Protein AF-A0A527ZDJ5-F1 (afdb_monomer)

Nearest PDB structures (foldseek):
  6p20-assembly1_D  TM=5.123E-01  e=1.038E+00  Phikzvirus phiKZ
  4jiv-assembly1_D  TM=5.300E-01  e=1.244E+00  Vibrio cholerae O1 biovar El Tor str. N16961
  4ku0-assembly1_D  TM=6.221E-01  e=2.568E+00  Tequatrovirus T4
  4jiw-assembly3_L  TM=6.647E-01  e=3.078E+00  Escherichia coli CFT073

Radius of gyration: 17.39 Å; Cα contacts (8 Å, |Δi|>4): 256; chains: 1; bounding box: 41×34×49 Å

Sequence (135 aa):
IPIPYPDTSFSNNLKSASSTVKIGGKGAALAQKSYYKESVLGDEAATRTFGANVVTHQITGKTY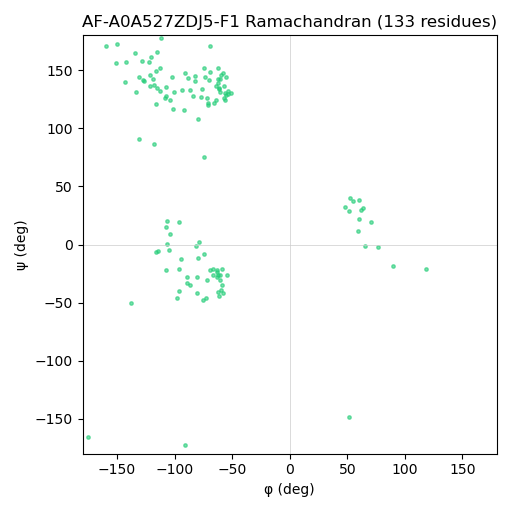FQAWCMDVMFESKNVCRHFDITTSNHASDATTTAPLATIETMSPADQDALLDKGICPCCKGPVHNPEQKKG

Mean predicted aligned error: 8.28 Å

Secondary structure (DSSP, 8-state):
---PPPPB--GGGEES--SS-EETTEEPPBTTT-EE-SPPBS-TT--GGGTSSTTT--SS-EEEES---SS-EETTEEBP-TT-EEEEEESSS---SPPEE--TT--HHHHHHHHHTTB-TTTSSB-SSGGGG--

pLDDT: mean 82.88, std 10.68, range [47.94, 96.88]

Structure (mmCIF, N/CA/C/O backbone):
data_AF-A0A527ZDJ5-F1
#
_entry.id   AF-A0A527ZDJ5-F1
#
loop_
_atom_site.group_PDB
_atom_site.id
_atom_site.type_symbol
_atom_site.label_atom_id
_atom_site.label_alt_id
_atom_site.label_comp_id
_atom_site.label_asym_id
_atom_site.label_entity_id
_atom_site.label_seq_id
_atom_site.pdbx_PDB_ins_code
_atom_site.Cartn_x
_atom_site.Cartn_y
_atom_site.Cartn_z
_atom_site.occupancy
_atom_site.B_iso_or_equiv
_atom_site.auth_seq_id
_atom_site.auth_comp_id
_atom_site.auth_asym_id
_atom_site.auth_atom_id
_atom_site.pdbx_PDB_model_num
ATOM 1 N N . ILE A 1 1 ? 8.417 -5.737 -27.849 1.00 57.69 1 ILE A N 1
ATOM 2 C CA . ILE A 1 1 ? 7.118 -5.679 -27.137 1.00 57.69 1 ILE A CA 1
ATOM 3 C C . ILE A 1 1 ? 7.456 -5.628 -25.654 1.00 57.69 1 ILE A C 1
ATOM 5 O O . ILE A 1 1 ? 8.172 -6.531 -25.231 1.00 57.69 1 ILE A O 1
ATOM 9 N N . PRO A 1 2 ? 7.079 -4.577 -24.906 1.00 61.94 2 PRO A N 1
ATOM 10 C CA . PRO A 1 2 ? 7.277 -4.547 -23.457 1.00 61.94 2 PRO A CA 1
ATOM 11 C C . PRO A 1 2 ? 6.581 -5.755 -22.824 1.00 61.94 2 PRO A C 1
ATOM 13 O O . PRO A 1 2 ? 5.405 -5.987 -23.098 1.00 61.94 2 PRO A O 1
ATOM 16 N N . ILE A 1 3 ? 7.311 -6.544 -22.039 1.00 65.69 3 ILE A N 1
ATOM 17 C CA . ILE A 1 3 ? 6.732 -7.639 -21.257 1.00 65.69 3 ILE A CA 1
ATOM 18 C C . ILE A 1 3 ? 6.389 -7.049 -19.889 1.00 65.69 3 ILE A C 1
ATOM 20 O O . ILE A 1 3 ? 7.309 -6.604 -19.204 1.00 65.69 3 ILE A O 1
ATOM 24 N N . PRO A 1 4 ? 5.104 -6.986 -19.503 1.00 67.12 4 PRO A N 1
ATOM 25 C CA . PRO A 1 4 ? 4.737 -6.521 -18.177 1.00 67.12 4 PRO A CA 1
ATOM 26 C C . PRO A 1 4 ? 5.145 -7.582 -17.153 1.00 67.12 4 PRO A C 1
ATOM 28 O O . PRO A 1 4 ? 4.677 -8.721 -17.222 1.00 67.12 4 PRO A O 1
ATOM 31 N N . TYR A 1 5 ? 6.017 -7.213 -16.219 1.00 72.94 5 TYR A N 1
ATOM 32 C CA . TYR A 1 5 ? 6.320 -8.045 -15.063 1.00 72.94 5 TYR A CA 1
ATOM 33 C C . TYR A 1 5 ? 5.334 -7.735 -13.933 1.00 72.94 5 TYR A C 1
ATOM 35 O O . TYR A 1 5 ? 4.894 -6.590 -13.793 1.00 72.94 5 TYR A O 1
ATOM 43 N N . PRO A 1 6 ? 4.917 -8.751 -13.162 1.00 78.81 6 PRO A N 1
ATOM 44 C CA . PRO A 1 6 ? 4.128 -8.514 -11.973 1.00 78.81 6 PRO A CA 1
ATOM 45 C C . PRO A 1 6 ? 5.008 -7.873 -10.901 1.00 78.81 6 PRO A C 1
ATOM 47 O O . PRO A 1 6 ? 5.992 -8.456 -10.451 1.00 78.81 6 PRO A O 1
ATOM 50 N N . ASP A 1 7 ? 4.583 -6.700 -10.467 1.00 84.62 7 ASP A N 1
ATOM 51 C CA . ASP A 1 7 ? 5.173 -5.970 -9.361 1.00 84.62 7 ASP A CA 1
ATOM 52 C C . ASP A 1 7 ? 4.562 -6.424 -8.033 1.00 84.62 7 ASP A C 1
ATOM 54 O O . ASP A 1 7 ? 3.340 -6.501 -7.887 1.00 84.62 7 ASP A O 1
ATOM 58 N N . THR A 1 8 ? 5.405 -6.695 -7.038 1.00 86.56 8 THR A N 1
ATOM 59 C CA . THR A 1 8 ? 4.971 -7.105 -5.695 1.00 86.56 8 THR A CA 1
ATOM 60 C C . THR A 1 8 ? 5.407 -6.085 -4.649 1.00 86.56 8 THR A C 1
ATOM 62 O O . THR A 1 8 ? 6.527 -5.576 -4.672 1.00 86.56 8 THR A O 1
ATOM 65 N N . SER A 1 9 ? 4.516 -5.757 -3.712 1.00 88.44 9 SER A N 1
ATOM 66 C CA . SER A 1 9 ? 4.762 -4.804 -2.625 1.00 88.44 9 SER A CA 1
ATOM 67 C C . SER A 1 9 ? 4.083 -5.254 -1.346 1.00 88.44 9 SER A C 1
ATOM 69 O O . SER A 1 9 ? 2.920 -5.638 -1.398 1.00 88.44 9 SER A O 1
ATOM 71 N N . PHE A 1 10 ? 4.771 -5.090 -0.213 1.00 89.31 10 PHE A N 1
ATOM 72 C CA . PHE A 1 10 ? 4.316 -5.628 1.066 1.00 89.31 10 PHE A CA 1
ATOM 73 C C . PHE A 1 10 ? 3.639 -4.612 1.993 1.00 89.31 10 PHE A C 1
ATOM 75 O O . PHE A 1 10 ? 4.163 -3.539 2.314 1.00 89.31 10 PHE A O 1
ATOM 82 N N . SER A 1 11 ? 2.479 -5.006 2.513 1.00 88.56 11 SER A N 1
ATOM 83 C CA . SER A 1 11 ? 1.635 -4.242 3.435 1.00 88.56 11 SER A CA 1
ATOM 84 C C . SER A 1 11 ? 2.224 -4.072 4.833 1.00 88.56 11 SER A C 1
ATOM 86 O O . SER A 1 11 ? 1.905 -3.100 5.526 1.00 88.56 11 SER A O 1
ATOM 88 N N . ASN A 1 12 ? 3.156 -4.940 5.238 1.00 88.06 12 ASN A N 1
ATOM 89 C CA . ASN A 1 12 ? 3.948 -4.770 6.461 1.00 88.06 12 ASN A CA 1
ATOM 90 C C . ASN A 1 12 ? 4.764 -3.457 6.466 1.00 88.06 12 ASN A C 1
ATOM 92 O O . ASN A 1 12 ? 5.094 -2.951 7.541 1.00 88.06 12 ASN A O 1
ATOM 96 N N . ASN A 1 13 ? 5.012 -2.875 5.289 1.00 88.06 13 ASN A N 1
ATOM 97 C CA . ASN A 1 13 ? 5.783 -1.656 5.078 1.00 88.06 13 ASN A CA 1
ATOM 98 C C . ASN A 1 13 ? 4.944 -0.428 4.714 1.00 88.06 13 ASN A C 1
ATOM 100 O O . ASN A 1 13 ? 5.483 0.566 4.211 1.00 88.06 13 ASN A O 1
ATOM 104 N N . LEU A 1 14 ? 3.644 -0.456 5.021 1.00 93.12 14 LEU A N 1
ATOM 105 C CA . LEU A 1 14 ? 2.761 0.699 4.890 1.00 93.12 14 LEU A CA 1
ATOM 106 C C . LEU A 1 14 ? 3.291 1.903 5.692 1.00 93.12 14 LEU A C 1
ATOM 108 O O . LEU A 1 14 ? 3.623 1.802 6.878 1.00 93.12 14 LEU A O 1
ATOM 112 N N . LYS A 1 15 ? 3.354 3.067 5.044 1.00 95.06 15 LYS A N 1
ATOM 113 C CA . LYS A 1 15 ? 3.700 4.365 5.639 1.00 95.06 15 LYS A CA 1
ATOM 114 C C . LYS A 1 15 ? 2.561 5.356 5.468 1.00 95.06 15 LYS A C 1
ATOM 116 O O . LYS A 1 15 ? 1.681 5.169 4.633 1.00 95.06 15 LYS A O 1
ATOM 121 N N . SER A 1 16 ? 2.591 6.412 6.281 1.00 95.25 16 SER A N 1
ATOM 122 C CA . SER A 1 16 ? 1.580 7.478 6.280 1.00 95.25 16 SER A CA 1
ATOM 123 C C . SER A 1 16 ? 0.147 6.959 6.458 1.00 95.25 16 SER A C 1
ATOM 125 O O . SER A 1 16 ? -0.790 7.462 5.838 1.00 95.25 16 SER A O 1
ATOM 127 N N . ALA A 1 17 ? -0.014 5.930 7.291 1.00 95.44 17 ALA A N 1
ATOM 128 C CA . ALA A 1 17 ? -1.311 5.419 7.719 1.00 95.44 17 ALA A CA 1
ATOM 129 C C . ALA A 1 17 ? -2.034 6.417 8.647 1.00 95.44 17 ALA A C 1
ATOM 131 O O . ALA A 1 17 ? -1.445 7.408 9.091 1.00 95.44 17 ALA A O 1
ATOM 132 N N . SER A 1 18 ? -3.304 6.149 8.948 1.00 96.44 18 SER A N 1
ATOM 133 C CA . SER A 1 18 ? -4.068 6.874 9.968 1.00 96.44 18 SER A CA 1
ATOM 134 C C . SER A 1 18 ? -3.368 6.804 11.329 1.00 96.44 18 SER A C 1
ATOM 136 O O . SER A 1 18 ? -2.865 5.753 11.736 1.00 96.44 18 SER A O 1
ATOM 138 N N . SER A 1 19 ? -3.321 7.933 12.033 1.00 95.62 19 SER A N 1
ATOM 139 C CA . SER A 1 19 ? -2.784 8.023 13.394 1.00 95.62 19 SER A CA 1
ATOM 140 C C . SER A 1 19 ? -3.857 7.764 14.451 1.00 95.62 19 SER A C 1
ATOM 142 O O . SER A 1 19 ? -3.541 7.286 15.543 1.00 95.62 19 SER A O 1
ATOM 144 N N . THR A 1 20 ? -5.115 8.057 14.120 1.00 96.00 20 THR A N 1
ATOM 145 C CA . THR A 1 20 ? -6.259 7.989 15.039 1.00 96.00 20 THR A CA 1
ATOM 146 C C . THR A 1 20 ? -7.029 6.674 14.946 1.00 96.00 20 THR A C 1
ATOM 148 O O . THR A 1 20 ? -7.396 6.110 15.975 1.00 96.00 20 THR A O 1
ATOM 151 N N . VAL A 1 21 ? -7.228 6.139 13.739 1.00 94.94 21 VAL A N 1
ATOM 152 C CA . VAL A 1 21 ? -7.996 4.913 13.504 1.00 94.94 21 VAL A CA 1
ATOM 153 C C . VAL A 1 21 ? -7.048 3.742 13.284 1.00 94.94 21 VAL A C 1
ATOM 155 O O . VAL A 1 21 ? -6.286 3.694 12.314 1.00 94.94 21 VAL A O 1
ATOM 158 N N . LYS A 1 22 ? -7.110 2.772 14.201 1.00 92.38 22 LYS A N 1
ATOM 159 C CA . LYS A 1 22 ? -6.279 1.568 14.172 1.00 92.38 22 LYS A CA 1
ATOM 160 C C . LYS A 1 22 ? -7.113 0.322 13.903 1.00 92.38 22 LYS A C 1
ATOM 162 O O . LYS A 1 22 ? -8.106 0.077 14.580 1.00 92.38 22 LYS A O 1
ATOM 167 N N . ILE A 1 23 ? -6.647 -0.501 12.972 1.00 88.25 23 ILE A N 1
ATOM 168 C CA . ILE A 1 23 ? -7.168 -1.828 12.655 1.00 88.25 23 ILE A CA 1
ATOM 169 C C . ILE A 1 23 ? -6.051 -2.823 12.981 1.00 88.25 23 ILE A C 1
ATOM 171 O O . ILE A 1 23 ? -4.928 -2.700 12.496 1.00 88.25 23 ILE A O 1
ATOM 175 N N . GLY A 1 24 ? -6.315 -3.764 13.886 1.00 84.25 24 GLY A N 1
ATOM 176 C CA . GLY A 1 24 ? -5.318 -4.754 14.317 1.00 84.25 24 GLY A CA 1
ATOM 177 C C . GLY A 1 24 ? -4.116 -4.131 15.027 1.00 84.25 24 GLY A C 1
ATOM 178 O O . GLY A 1 24 ? -2.987 -4.591 14.886 1.00 84.25 24 GLY A O 1
ATOM 179 N N . GLY A 1 25 ? -4.342 -3.017 15.730 1.00 87.88 25 GLY A N 1
ATOM 180 C CA . GLY A 1 25 ? -3.293 -2.248 16.406 1.00 87.88 25 GLY A CA 1
ATOM 181 C C . GLY A 1 25 ? -2.427 -1.382 15.481 1.00 87.88 25 GLY A C 1
ATOM 182 O O . GLY A 1 25 ? -1.589 -0.631 15.980 1.00 87.88 25 GLY A O 1
ATOM 183 N N . LYS A 1 26 ? -2.643 -1.423 14.160 1.00 90.62 26 LYS A N 1
ATOM 184 C CA . LYS A 1 26 ? -1.908 -0.638 13.155 1.00 90.62 26 LYS A CA 1
ATOM 185 C C . LYS A 1 26 ? -2.822 0.395 12.498 1.00 90.62 26 LYS A C 1
ATOM 187 O O . LYS A 1 26 ? -4.028 0.197 12.438 1.00 90.62 26 LYS A O 1
ATOM 192 N N . GLY A 1 27 ? -2.269 1.511 12.032 1.00 94.31 27 GLY A N 1
ATOM 193 C CA . GLY A 1 27 ? -3.056 2.555 11.367 1.00 94.31 27 GLY A CA 1
ATOM 194 C C . GLY A 1 27 ? -3.712 2.058 10.076 1.00 94.31 27 GLY A C 1
ATOM 195 O O . GLY A 1 27 ? -3.096 1.298 9.328 1.00 94.31 27 GLY A O 1
ATOM 196 N N . ALA A 1 28 ? -4.938 2.503 9.802 1.0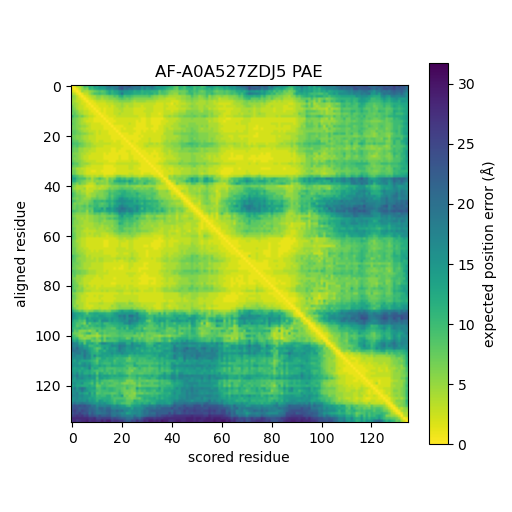0 95.19 28 ALA A N 1
ATOM 197 C CA . ALA A 1 28 ? -5.631 2.205 8.547 1.00 95.19 28 ALA A CA 1
ATOM 198 C C . ALA A 1 28 ? -4.984 2.921 7.341 1.00 95.19 28 ALA A C 1
ATOM 200 O O . ALA A 1 28 ? -4.458 4.029 7.479 1.00 95.19 28 ALA A O 1
ATOM 201 N N . ALA A 1 29 ? -5.037 2.309 6.155 1.00 95.88 29 ALA A N 1
ATOM 202 C CA . ALA A 1 29 ? -4.550 2.916 4.916 1.00 95.88 29 ALA A CA 1
ATOM 203 C C . ALA A 1 29 ? -5.535 3.976 4.391 1.00 95.88 29 ALA A C 1
ATOM 205 O O . ALA A 1 29 ? -6.742 3.745 4.334 1.00 95.88 29 ALA A O 1
ATOM 206 N N . LEU A 1 30 ? -5.001 5.137 4.011 1.00 96.88 30 LEU A N 1
ATOM 207 C CA . LEU A 1 30 ? -5.752 6.315 3.584 1.00 96.88 30 LEU A CA 1
ATOM 208 C C . LEU A 1 30 ? -5.466 6.645 2.117 1.00 96.88 30 LEU A C 1
ATOM 210 O O . LEU A 1 30 ? -4.301 6.722 1.704 1.00 96.88 30 LEU A O 1
ATOM 214 N N . ALA A 1 31 ? 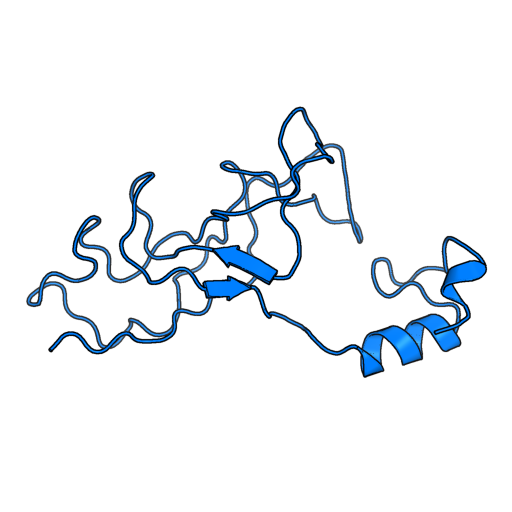-6.530 6.928 1.368 1.00 94.44 31 ALA A N 1
ATOM 215 C CA . ALA A 1 31 ? -6.491 7.261 -0.050 1.00 94.44 31 ALA A CA 1
ATOM 216 C C . ALA A 1 31 ? -5.531 8.422 -0.347 1.00 94.44 31 ALA A C 1
ATOM 218 O O . ALA A 1 31 ? -5.541 9.466 0.329 1.00 94.44 31 ALA A O 1
ATOM 219 N N . GLN A 1 32 ? -4.687 8.236 -1.368 1.00 89.56 32 GLN A N 1
ATOM 220 C CA . GLN A 1 32 ? -3.700 9.222 -1.826 1.00 89.56 32 GLN A CA 1
ATOM 221 C C . GLN A 1 32 ? -2.804 9.774 -0.697 1.00 89.56 32 GLN A C 1
ATOM 223 O O . GLN A 1 32 ? -2.409 10.939 -0.703 1.00 89.56 32 GLN A O 1
ATOM 228 N N . LYS A 1 33 ? -2.556 8.994 0.361 1.00 93.06 33 LYS A N 1
ATOM 229 C CA . LYS A 1 33 ? -1.680 9.386 1.480 1.00 93.06 33 LYS A CA 1
ATOM 230 C C . LYS A 1 33 ? -0.796 8.230 1.898 1.00 93.06 33 LYS A C 1
ATOM 232 O O . LYS A 1 33 ? 0.412 8.415 2.039 1.00 93.06 33 LYS A O 1
ATOM 237 N N . SER A 1 34 ? -1.393 7.064 2.116 1.00 95.06 34 SER A N 1
ATOM 238 C CA . SER A 1 34 ? -0.650 5.880 2.522 1.00 95.06 34 SER A CA 1
ATOM 239 C C . SER A 1 34 ? -0.017 5.182 1.322 1.00 95.06 34 SER A C 1
ATOM 241 O O . SER A 1 34 ? -0.586 5.171 0.233 1.00 95.06 34 SER A O 1
ATOM 243 N N . TYR A 1 35 ? 1.165 4.610 1.533 1.00 93.56 35 TYR A N 1
ATOM 244 C CA . TYR A 1 35 ? 1.937 3.932 0.490 1.00 93.56 35 TYR A CA 1
ATOM 245 C C . TYR A 1 35 ? 2.798 2.815 1.073 1.00 93.56 35 TYR A C 1
ATOM 247 O O . TYR A 1 35 ? 3.186 2.874 2.244 1.00 93.56 35 TYR A O 1
ATOM 255 N N . TYR A 1 36 ? 3.151 1.829 0.252 1.00 92.75 36 TYR A N 1
ATOM 256 C CA . TYR A 1 36 ? 4.177 0.843 0.595 1.00 92.75 36 TYR A CA 1
ATOM 257 C C . TYR A 1 36 ? 5.559 1.413 0.262 1.00 92.75 36 TYR A C 1
ATOM 259 O O . TYR A 1 36 ? 5.762 1.968 -0.819 1.00 92.75 36 TYR A O 1
ATOM 267 N N . LYS A 1 37 ? 6.482 1.384 1.238 1.00 84.69 37 LYS A N 1
ATOM 268 C CA . LYS A 1 37 ? 7.793 2.055 1.127 1.00 84.69 37 LYS A CA 1
ATOM 269 C C . LYS A 1 37 ? 8.868 1.208 0.453 1.00 84.69 37 LYS A C 1
ATOM 271 O O . LYS A 1 37 ? 9.767 1.791 -0.146 1.00 84.69 37 LYS A O 1
ATOM 276 N N . GLU A 1 38 ? 8.852 -0.102 0.669 1.00 79.12 38 GLU A N 1
ATOM 277 C CA . GLU A 1 38 ? 9.896 -0.967 0.124 1.00 79.12 38 GLU A CA 1
ATOM 278 C C . GLU A 1 38 ? 9.900 -0.943 -1.395 1.00 79.12 38 GLU A C 1
ATOM 280 O O . GLU A 1 38 ? 8.873 -0.704 -2.029 1.00 79.12 38 GLU A O 1
ATOM 285 N N . SER A 1 39 ? 11.090 -1.179 -1.939 1.00 72.69 39 SER A N 1
ATOM 286 C CA . SER A 1 39 ? 11.270 -1.374 -3.362 1.00 72.69 39 SER A CA 1
ATOM 287 C C . SER A 1 39 ? 10.387 -2.515 -3.837 1.00 72.69 39 SER A C 1
ATOM 289 O O . SER A 1 39 ? 10.444 -3.624 -3.312 1.00 72.69 39 SER A O 1
ATOM 291 N N . VAL A 1 40 ? 9.569 -2.193 -4.828 1.00 79.06 40 VAL A N 1
ATOM 292 C CA . VAL A 1 40 ? 8.743 -3.131 -5.572 1.00 79.06 40 VAL A CA 1
ATOM 293 C C . VAL A 1 40 ? 9.642 -4.219 -6.151 1.00 79.06 40 VAL A C 1
ATOM 295 O O . VAL A 1 40 ? 10.665 -3.894 -6.760 1.00 79.06 40 VAL A O 1
ATOM 298 N N . LEU A 1 41 ? 9.274 -5.477 -5.910 1.00 85.12 41 LEU A N 1
ATOM 299 C CA . LEU A 1 41 ? 9.954 -6.651 -6.458 1.00 85.12 41 LEU A CA 1
ATOM 300 C C . LEU A 1 41 ? 9.310 -7.057 -7.782 1.00 85.12 41 LEU A C 1
ATOM 302 O O . LEU A 1 41 ? 8.091 -6.953 -7.907 1.00 85.12 41 LEU A O 1
ATOM 306 N N . GLY A 1 42 ? 10.096 -7.592 -8.713 1.00 81.62 42 GLY A N 1
ATOM 307 C CA . GLY A 1 42 ? 9.636 -8.030 -10.036 1.00 81.62 42 GLY A CA 1
ATOM 308 C C . GLY A 1 42 ? 10.294 -7.273 -11.190 1.00 81.62 42 GLY A C 1
ATOM 309 O O . GLY A 1 42 ? 10.388 -7.804 -12.296 1.00 81.62 42 GLY A O 1
ATOM 310 N N . ASP A 1 43 ? 10.826 -6.083 -10.909 1.00 78.56 43 ASP A N 1
ATOM 311 C CA . ASP A 1 43 ? 11.442 -5.188 -11.890 1.00 78.56 43 ASP A CA 1
ATOM 312 C C . ASP A 1 43 ? 12.983 -5.172 -11.837 1.00 78.56 43 ASP A C 1
ATOM 314 O O . ASP A 1 43 ? 13.635 -4.387 -12.526 1.00 78.56 43 ASP A O 1
ATOM 318 N N . GLU A 1 44 ? 13.621 -6.071 -11.080 1.00 77.56 44 GLU A N 1
ATOM 319 C CA . GLU A 1 44 ? 15.085 -6.116 -10.930 1.00 77.56 44 GLU A CA 1
ATOM 320 C C . GLU A 1 44 ? 15.828 -6.405 -12.245 1.00 77.56 44 GLU A C 1
ATOM 322 O O . GLU A 1 44 ? 16.996 -6.045 -12.394 1.00 77.56 44 GLU A O 1
ATOM 327 N N . ALA A 1 45 ? 15.160 -7.042 -13.210 1.00 75.06 45 ALA A N 1
ATOM 328 C CA . ALA A 1 45 ? 15.708 -7.307 -14.540 1.00 75.06 45 ALA A CA 1
ATOM 329 C C . ALA A 1 45 ? 15.638 -6.089 -15.483 1.00 75.06 45 ALA A C 1
ATOM 331 O O . ALA A 1 45 ? 16.241 -6.107 -16.561 1.00 75.06 45 ALA A O 1
ATOM 332 N N . ALA A 1 46 ? 14.904 -5.033 -15.114 1.00 75.88 46 ALA A N 1
ATOM 333 C CA . ALA A 1 46 ? 14.805 -3.825 -15.917 1.00 75.88 46 ALA A CA 1
ATOM 334 C C . ALA A 1 46 ? 16.100 -3.004 -15.836 1.00 75.88 46 ALA A C 1
ATOM 336 O O . ALA A 1 46 ? 16.745 -2.890 -14.794 1.00 75.88 46 ALA A O 1
ATOM 337 N N . THR A 1 47 ? 16.478 -2.367 -16.945 1.00 74.25 47 THR A N 1
ATOM 338 C CA . THR A 1 47 ? 17.616 -1.441 -16.973 1.00 74.25 47 THR A CA 1
ATOM 339 C C . THR A 1 47 ? 17.169 -0.064 -17.435 1.00 74.25 47 THR A C 1
ATOM 341 O O . THR A 1 47 ? 16.294 0.083 -18.292 1.00 74.25 47 THR A O 1
ATOM 344 N N . ARG A 1 48 ? 17.804 0.979 -16.885 1.00 74.12 48 ARG A N 1
ATOM 345 C CA . ARG A 1 48 ? 17.497 2.378 -17.235 1.00 74.12 48 ARG A CA 1
ATOM 346 C C . ARG A 1 48 ? 17.736 2.668 -18.720 1.00 74.12 48 ARG A C 1
ATOM 348 O O . ARG A 1 48 ? 17.086 3.543 -19.280 1.00 74.12 48 ARG A O 1
ATOM 355 N N . THR A 1 49 ? 18.626 1.910 -19.360 1.00 76.50 49 THR A N 1
ATOM 356 C CA . THR A 1 49 ? 18.946 2.008 -20.790 1.00 76.50 49 THR A CA 1
ATOM 357 C C . THR A 1 49 ? 17.749 1.687 -21.689 1.00 76.50 49 THR A C 1
ATOM 359 O O . THR A 1 49 ? 17.652 2.242 -22.778 1.00 76.50 49 THR A O 1
ATOM 362 N N . PHE A 1 50 ? 16.805 0.858 -21.228 1.00 71.56 50 PHE A N 1
ATOM 363 C CA . PHE A 1 50 ? 15.554 0.566 -21.942 1.00 71.56 50 PHE A CA 1
ATOM 364 C C . PHE A 1 50 ? 14.372 1.432 -21.470 1.00 71.56 50 PHE A C 1
ATOM 366 O O . PHE A 1 50 ? 13.219 1.081 -21.695 1.00 71.56 50 PHE A O 1
ATOM 373 N N . GLY A 1 51 ? 14.644 2.566 -20.814 1.00 69.44 51 GLY A N 1
ATOM 374 C CA . GLY A 1 51 ? 13.641 3.566 -20.435 1.00 69.44 51 GLY A CA 1
ATOM 375 C C . GLY A 1 51 ? 12.983 3.358 -19.067 1.00 69.44 51 GLY A C 1
ATOM 376 O O . GLY A 1 51 ? 12.495 4.338 -18.506 1.00 69.44 51 GLY A O 1
ATOM 377 N N . ALA A 1 52 ? 13.049 2.148 -18.492 1.00 79.00 52 ALA A N 1
ATOM 378 C CA . ALA A 1 52 ? 12.340 1.767 -17.259 1.00 79.00 52 ALA A CA 1
ATOM 379 C C . ALA A 1 52 ? 10.828 2.100 -17.342 1.00 79.00 52 ALA A C 1
ATOM 381 O O . ALA A 1 52 ? 10.256 2.048 -18.432 1.00 79.00 52 ALA A O 1
ATOM 382 N N . ASN A 1 53 ? 10.162 2.432 -16.227 1.00 75.31 53 ASN A N 1
ATOM 383 C CA . ASN A 1 53 ? 8.796 2.966 -16.266 1.00 75.31 53 ASN A CA 1
ATOM 384 C C . ASN A 1 53 ? 8.721 4.180 -17.210 1.00 75.31 53 ASN A C 1
ATOM 386 O O . ASN A 1 53 ? 9.507 5.118 -17.081 1.00 75.31 53 ASN A O 1
ATOM 390 N N . VAL A 1 54 ? 7.759 4.181 -18.133 1.00 77.19 54 VAL A N 1
ATOM 391 C CA . VAL A 1 54 ? 7.708 5.153 -19.241 1.00 77.19 54 VAL A CA 1
ATOM 392 C C . VAL A 1 54 ? 7.448 6.587 -18.762 1.00 77.19 54 VAL A C 1
ATOM 394 O O . VAL A 1 54 ? 7.854 7.532 -19.429 1.00 77.19 54 VAL A O 1
ATOM 397 N N . VAL A 1 55 ? 6.797 6.764 -17.609 1.00 78.94 55 VAL A N 1
ATOM 398 C CA . VAL A 1 55 ? 6.483 8.093 -17.055 1.00 78.94 55 VAL A CA 1
ATOM 399 C C . VAL A 1 55 ? 7.493 8.510 -15.996 1.00 78.94 55 VAL A C 1
ATOM 401 O O . VAL A 1 55 ? 7.963 9.645 -16.004 1.00 78.94 55 VAL A O 1
ATOM 404 N N . THR A 1 56 ? 7.833 7.618 -15.067 1.00 80.12 56 THR A N 1
ATOM 405 C CA . THR A 1 56 ? 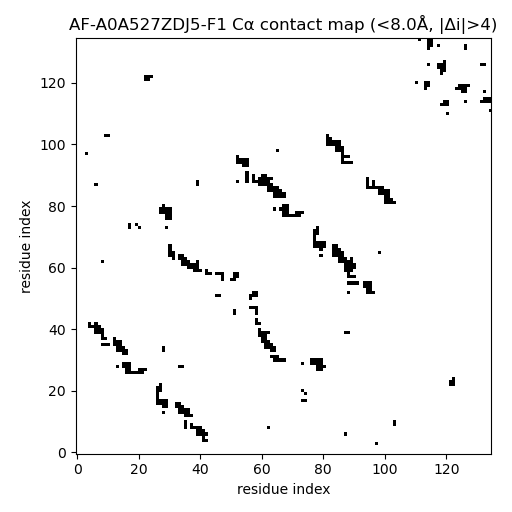8.656 7.986 -13.906 1.00 80.12 56 THR A CA 1
ATOM 406 C C . THR A 1 56 ? 10.148 7.724 -14.118 1.00 80.12 56 THR A C 1
ATOM 408 O O . THR A 1 56 ? 10.971 8.180 -13.317 1.00 80.12 56 THR A O 1
ATOM 411 N N . HIS A 1 57 ? 10.516 6.979 -15.168 1.00 80.81 57 HIS A N 1
ATOM 412 C CA . HIS A 1 57 ? 11.867 6.459 -15.405 1.00 80.81 57 HIS A CA 1
ATOM 413 C C . HIS A 1 57 ? 12.469 5.781 -14.165 1.00 80.81 57 HIS A C 1
ATOM 415 O O . HIS A 1 57 ? 13.683 5.828 -13.920 1.00 80.81 57 HIS A O 1
ATOM 421 N N . GLN A 1 58 ? 11.600 5.173 -13.357 1.00 82.00 58 GLN A N 1
ATOM 422 C CA . GLN A 1 58 ? 11.968 4.373 -12.204 1.00 82.00 58 GLN A CA 1
ATOM 423 C C . GLN A 1 58 ? 11.857 2.893 -12.531 1.00 82.00 58 GLN A C 1
ATOM 425 O O . GLN A 1 58 ? 10.977 2.472 -13.275 1.00 82.00 58 GLN A O 1
ATOM 430 N N . ILE A 1 59 ? 12.783 2.131 -11.961 1.00 81.94 59 ILE A N 1
ATOM 431 C CA . ILE A 1 59 ? 12.745 0.666 -11.942 1.00 81.94 59 ILE A CA 1
ATOM 432 C C . ILE A 1 59 ? 11.985 0.188 -10.702 1.00 81.94 59 ILE A C 1
ATOM 434 O O . ILE A 1 59 ? 11.318 -0.824 -10.724 1.00 81.94 59 ILE A O 1
ATOM 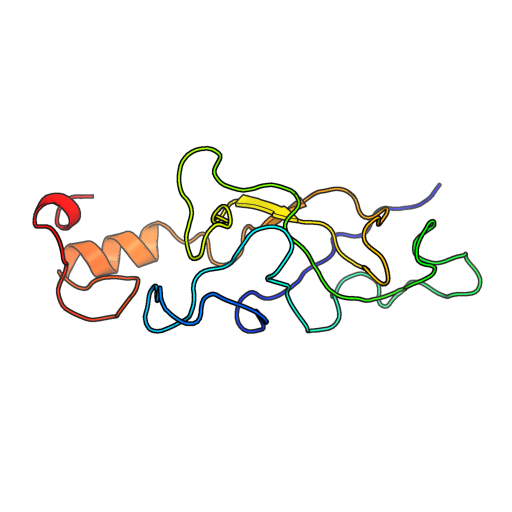438 N N . THR A 1 60 ? 12.086 0.937 -9.607 1.00 85.56 60 THR A N 1
ATOM 439 C CA . THR A 1 60 ? 11.417 0.634 -8.347 1.00 85.56 60 THR A CA 1
ATOM 440 C C . THR A 1 60 ? 10.942 1.937 -7.720 1.00 85.56 60 THR A C 1
ATOM 442 O O . THR A 1 60 ? 11.483 3.007 -8.008 1.00 85.56 60 THR A O 1
ATOM 445 N N . GLY A 1 61 ? 9.942 1.890 -6.853 1.00 85.06 61 GLY A N 1
ATOM 446 C CA . GLY A 1 61 ? 9.426 3.088 -6.208 1.00 85.06 61 GLY A CA 1
ATOM 447 C C . GLY A 1 61 ? 8.369 2.769 -5.172 1.00 85.06 61 GLY A C 1
ATOM 448 O O . GLY A 1 61 ? 8.213 1.629 -4.759 1.00 85.06 61 GLY A O 1
ATOM 449 N N . LYS A 1 62 ? 7.638 3.795 -4.743 1.00 89.94 62 LYS A N 1
ATOM 450 C CA . LYS A 1 62 ? 6.515 3.594 -3.826 1.00 89.94 62 LYS A CA 1
ATOM 451 C C . LYS A 1 62 ? 5.333 2.983 -4.573 1.00 89.94 62 LYS A C 1
ATOM 453 O O . LYS A 1 62 ? 5.124 3.284 -5.750 1.00 89.94 62 LYS A O 1
ATOM 458 N N . THR A 1 63 ? 4.518 2.238 -3.838 1.00 90.94 63 THR A N 1
ATOM 459 C CA . THR A 1 63 ? 3.232 1.724 -4.319 1.00 90.94 63 THR A CA 1
ATOM 460 C C . THR A 1 63 ? 2.093 2.458 -3.632 1.00 90.94 63 THR A C 1
ATOM 462 O O . THR A 1 63 ? 2.056 2.533 -2.400 1.00 90.94 63 THR A O 1
ATOM 465 N N . TYR A 1 64 ? 1.181 3.011 -4.429 1.00 91.62 64 TYR A N 1
ATOM 466 C CA . TYR A 1 64 ? 0.026 3.781 -3.973 1.00 91.62 64 TYR A CA 1
ATOM 467 C C . TYR A 1 64 ? -1.276 3.088 -4.358 1.00 91.62 64 TYR A C 1
ATOM 469 O O . TYR A 1 64 ? -1.359 2.425 -5.389 1.00 91.62 64 TYR A O 1
ATOM 477 N N . PHE A 1 65 ? -2.304 3.280 -3.536 1.00 93.00 65 PHE A N 1
ATOM 478 C CA . PHE A 1 65 ? -3.668 2.869 -3.851 1.00 93.00 65 PHE A CA 1
ATOM 479 C C . PHE A 1 65 ? -4.302 3.853 -4.829 1.00 93.00 65 PHE A C 1
ATOM 481 O O . PHE A 1 65 ? -4.343 5.046 -4.545 1.00 93.00 65 PHE A O 1
ATOM 488 N N . GLN A 1 66 ? -4.828 3.338 -5.937 1.00 92.12 66 GLN A N 1
ATOM 489 C CA . GLN A 1 66 ? -5.577 4.089 -6.950 1.00 92.12 66 GLN A CA 1
ATOM 490 C C . GLN A 1 66 ? -7.087 3.830 -6.879 1.00 92.12 66 GLN A C 1
ATOM 492 O O . GLN A 1 66 ? -7.862 4.460 -7.593 1.00 92.12 66 GLN A O 1
ATOM 497 N N . ALA A 1 67 ? -7.509 2.910 -6.013 1.00 93.25 67 ALA A N 1
ATOM 498 C CA . ALA A 1 67 ? -8.900 2.721 -5.636 1.00 93.25 67 ALA A CA 1
ATOM 499 C C . ALA A 1 67 ? -9.039 2.720 -4.111 1.00 93.25 67 ALA A C 1
ATOM 501 O O . ALA A 1 67 ? -8.078 2.491 -3.373 1.00 93.25 67 ALA A O 1
ATOM 502 N N . TRP A 1 68 ? -10.246 3.014 -3.647 1.00 95.56 68 TRP A N 1
ATOM 503 C CA . TRP A 1 68 ? -10.598 3.103 -2.235 1.00 95.56 68 TRP A CA 1
ATOM 504 C C . TRP A 1 68 ? -12.113 2.964 -2.068 1.00 95.56 68 TRP A C 1
ATOM 506 O O . TRP A 1 68 ? -12.875 2.975 -3.037 1.00 95.56 68 TRP A O 1
ATOM 516 N N . CYS A 1 69 ? -12.570 2.844 -0.825 1.00 94.00 69 CYS A N 1
ATOM 517 C CA . CYS A 1 69 ? -13.992 2.863 -0.497 1.00 94.00 69 CYS A CA 1
ATOM 518 C C . CYS A 1 69 ? -14.625 4.223 -0.832 1.00 94.00 69 CYS A C 1
ATOM 520 O O . CYS A 1 69 ? -14.054 5.254 -0.491 1.00 94.00 69 CYS A O 1
ATOM 522 N N . MET A 1 70 ? -15.818 4.243 -1.431 1.00 94.00 70 MET A N 1
ATOM 523 C CA . MET A 1 70 ? -16.516 5.493 -1.777 1.00 94.00 70 MET A CA 1
ATOM 524 C C . MET A 1 70 ? -17.247 6.129 -0.587 1.00 94.00 70 MET A C 1
ATOM 526 O O . MET A 1 70 ? -17.347 7.351 -0.527 1.00 94.00 70 MET A O 1
ATOM 530 N N . ASP A 1 71 ? -17.679 5.317 0.383 1.00 95.88 71 ASP A N 1
ATOM 531 C CA . ASP A 1 71 ? -18.604 5.754 1.438 1.00 95.88 71 ASP A CA 1
ATOM 532 C C . ASP A 1 71 ? -17.950 5.906 2.819 1.00 95.88 71 ASP A C 1
ATOM 534 O O . ASP A 1 71 ? -18.459 6.623 3.679 1.00 95.88 71 ASP A O 1
ATOM 538 N N . VAL A 1 72 ? -16.818 5.235 3.061 1.00 95.25 72 VAL A N 1
ATOM 539 C CA . VAL A 1 72 ? -16.151 5.219 4.371 1.00 95.25 72 VAL A CA 1
ATOM 540 C C . VAL A 1 72 ? -14.878 6.053 4.333 1.00 95.25 72 VAL A C 1
ATOM 542 O O . VAL A 1 72 ? -13.990 5.830 3.505 1.00 95.25 72 VAL A O 1
ATOM 545 N N . MET A 1 73 ? -14.770 6.981 5.286 1.00 95.94 73 MET A N 1
ATOM 546 C CA . MET A 1 73 ? -13.616 7.861 5.448 1.00 95.94 73 MET A CA 1
ATOM 547 C C . MET A 1 73 ? -13.072 7.820 6.875 1.00 95.94 73 MET A C 1
ATOM 549 O O . MET A 1 73 ? -13.835 7.842 7.839 1.00 95.94 73 MET A O 1
ATOM 553 N N . PHE A 1 74 ? -11.747 7.854 7.003 1.00 96.62 74 PHE A N 1
ATOM 554 C CA . PHE A 1 74 ? -11.027 8.104 8.251 1.00 96.62 74 PHE A CA 1
ATOM 555 C C . PHE A 1 74 ? -10.145 9.339 8.064 1.00 96.62 74 PHE A C 1
ATOM 557 O O . PHE A 1 74 ? -9.499 9.487 7.031 1.00 96.62 74 PHE A O 1
ATOM 564 N N . GLU A 1 75 ? -10.108 10.241 9.049 1.00 95.25 75 GLU A N 1
ATOM 565 C CA . GLU A 1 75 ? -9.315 11.485 8.962 1.00 95.25 75 GLU A CA 1
ATOM 566 C C . GLU A 1 75 ? -9.600 12.294 7.679 1.00 95.25 75 GLU A C 1
ATOM 568 O O . GLU A 1 75 ? -8.685 12.811 7.036 1.00 95.25 75 GLU A O 1
ATOM 573 N N . SER A 1 76 ? -10.876 12.360 7.281 1.00 95.00 76 SER A N 1
ATOM 574 C CA . SER A 1 76 ? -11.340 13.041 6.060 1.00 95.00 76 SER A CA 1
ATOM 575 C C . SER A 1 76 ? -10.745 12.494 4.754 1.00 95.00 76 SER A C 1
ATOM 577 O O . SER A 1 76 ? -10.719 13.191 3.741 1.00 95.00 76 SER A O 1
ATOM 579 N N . LYS A 1 77 ? -10.257 11.249 4.763 1.00 95.69 77 LYS A N 1
ATOM 580 C CA . LYS A 1 77 ? -9.785 10.529 3.579 1.00 95.69 77 LYS A CA 1
ATOM 581 C C . LYS A 1 77 ? -10.484 9.187 3.460 1.00 95.69 77 LYS A C 1
ATOM 583 O O . LYS A 1 77 ? -10.677 8.489 4.452 1.00 95.69 77 LYS A O 1
ATOM 588 N N . ASN A 1 78 ? -10.816 8.809 2.235 1.00 96.62 78 ASN A N 1
ATOM 589 C CA . ASN A 1 78 ? -11.354 7.492 1.930 1.00 96.62 78 ASN A CA 1
ATOM 590 C C . ASN A 1 78 ? -10.390 6.384 2.372 1.00 96.62 78 ASN A C 1
ATOM 592 O O . ASN A 1 78 ? -9.167 6.556 2.370 1.00 96.62 78 ASN A O 1
ATOM 596 N N . VAL A 1 79 ? -10.958 5.249 2.768 1.00 96.19 79 VAL A N 1
ATOM 597 C CA . VAL A 1 79 ? -10.202 4.117 3.312 1.00 96.19 79 VAL A CA 1
ATOM 598 C C . VAL A 1 79 ? -9.860 3.130 2.203 1.00 96.19 79 VAL A C 1
ATOM 600 O O . VAL A 1 79 ? -10.736 2.746 1.426 1.00 96.19 79 VAL A O 1
ATOM 603 N N . CYS A 1 80 ? -8.601 2.694 2.151 1.00 95.25 80 CYS A N 1
ATOM 604 C CA . CYS A 1 80 ? -8.174 1.640 1.234 1.00 95.25 80 CYS A CA 1
ATOM 605 C C . CYS A 1 80 ? -8.485 0.257 1.819 1.00 95.25 80 CYS A C 1
ATOM 607 O O . CYS 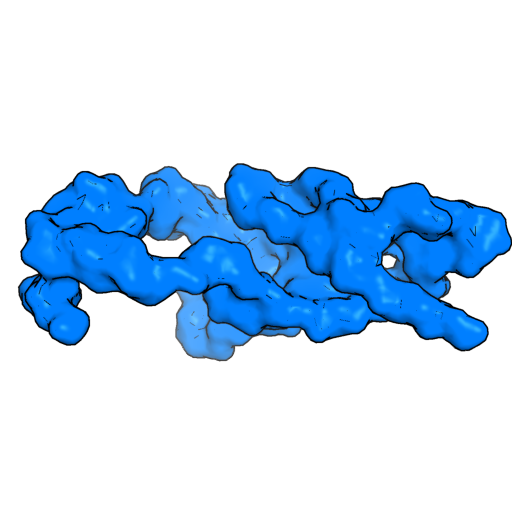A 1 80 ? -8.304 0.014 3.015 1.00 95.25 80 CYS A O 1
ATOM 609 N N . ARG A 1 81 ? -8.927 -0.661 0.967 1.00 92.19 81 ARG A N 1
ATOM 610 C CA . ARG A 1 81 ? -9.358 -2.019 1.300 1.00 92.19 81 ARG A CA 1
ATOM 611 C C . ARG A 1 81 ? -8.429 -3.048 0.670 1.00 92.19 81 ARG A C 1
ATOM 613 O O . ARG A 1 81 ? -7.648 -2.763 -0.236 1.00 92.19 81 ARG A O 1
ATOM 620 N N . HIS A 1 82 ? -8.557 -4.279 1.144 1.00 88.31 82 HIS A N 1
ATOM 621 C CA . HIS A 1 82 ? -8.006 -5.427 0.438 1.00 88.31 82 HIS A CA 1
ATOM 622 C C . HIS A 1 82 ? -8.641 -5.532 -0.962 1.00 88.31 82 HIS A C 1
ATOM 624 O O . HIS A 1 82 ? -9.825 -5.229 -1.110 1.00 88.31 82 HIS A O 1
ATOM 630 N N . PHE A 1 83 ? -7.852 -5.915 -1.969 1.00 87.06 83 PHE A N 1
ATOM 631 C CA . PHE A 1 83 ? -8.178 -5.861 -3.405 1.00 87.06 83 PHE A CA 1
ATOM 632 C C . PHE A 1 83 ? -8.379 -4.487 -4.039 1.00 87.06 83 PHE A C 1
ATOM 634 O O . PHE A 1 83 ? -8.584 -4.430 -5.253 1.00 87.06 83 PHE A O 1
ATOM 641 N N . ASP A 1 84 ? -8.277 -3.384 -3.294 1.00 92.19 84 ASP A N 1
ATOM 642 C CA . ASP A 1 84 ? -8.227 -2.092 -3.966 1.00 92.19 84 ASP A CA 1
ATOM 643 C C . ASP A 1 84 ? -6.970 -2.032 -4.847 1.00 92.19 84 ASP A C 1
ATOM 645 O O . ASP A 1 84 ? -5.887 -2.528 -4.503 1.00 92.19 84 ASP A O 1
ATOM 649 N N . ILE A 1 85 ? -7.171 -1.462 -6.029 1.00 91.31 85 ILE A N 1
ATOM 650 C CA . ILE A 1 85 ? -6.163 -1.341 -7.069 1.00 91.31 85 ILE A CA 1
ATOM 651 C C . ILE A 1 85 ? -4.999 -0.502 -6.551 1.00 91.31 85 ILE A C 1
ATOM 653 O O . ILE A 1 85 ? -5.199 0.575 -5.982 1.00 91.31 85 ILE A O 1
ATOM 657 N N . THR A 1 86 ? -3.784 -0.970 -6.803 1.00 89.81 86 THR A N 1
ATOM 658 C CA . THR A 1 86 ? -2.548 -0.237 -6.570 1.00 89.81 86 THR A CA 1
ATOM 659 C C . THR A 1 86 ? -1.745 -0.095 -7.853 1.00 89.81 86 THR A C 1
ATOM 661 O O . THR A 1 86 ? -1.905 -0.846 -8.817 1.00 89.81 86 THR A O 1
ATOM 664 N N . THR A 1 87 ? -0.884 0.913 -7.861 1.00 89.38 87 THR A N 1
ATOM 665 C CA . THR A 1 87 ? 0.118 1.124 -8.899 1.00 89.38 87 THR A CA 1
ATOM 666 C C . THR A 1 87 ? 1.471 1.379 -8.243 1.00 89.38 87 THR A C 1
ATOM 668 O O . THR A 1 87 ? 1.551 1.984 -7.170 1.00 89.38 87 THR A O 1
ATOM 671 N N . SER A 1 88 ? 2.532 0.885 -8.870 1.00 88.19 88 SER A N 1
ATOM 672 C CA . SER A 1 88 ? 3.902 0.841 -8.344 1.00 88.19 88 SER A CA 1
ATOM 673 C C . SER A 1 88 ? 4.845 1.774 -9.106 1.00 88.19 88 SER A C 1
ATOM 675 O O . SER A 1 88 ? 4.457 2.473 -10.045 1.00 88.19 88 SER A O 1
ATOM 677 N N . ASN A 1 89 ? 6.104 1.833 -8.674 1.00 85.56 89 ASN A N 1
ATOM 678 C CA . ASN A 1 89 ? 7.169 2.596 -9.334 1.00 85.56 89 ASN A CA 1
ATOM 679 C C . ASN A 1 89 ? 6.914 4.108 -9.385 1.00 85.56 89 ASN A C 1
ATOM 681 O O . ASN A 1 89 ? 7.377 4.815 -10.287 1.00 85.56 89 ASN A O 1
ATOM 685 N N . HIS A 1 90 ? 6.195 4.622 -8.385 1.00 84.62 90 HIS A N 1
ATOM 686 C CA . HIS A 1 90 ? 5.931 6.047 -8.269 1.00 84.62 90 HIS A CA 1
ATOM 687 C C . HIS A 1 90 ? 7.183 6.825 -7.851 1.00 84.62 90 HIS A C 1
ATOM 689 O O . HIS A 1 90 ? 7.760 6.584 -6.786 1.00 84.62 90 HIS A O 1
ATOM 695 N N . ALA A 1 91 ? 7.516 7.835 -8.657 1.00 76.62 91 ALA A N 1
ATOM 696 C CA . ALA A 1 91 ? 8.282 9.024 -8.263 1.00 76.62 91 ALA A CA 1
ATOM 697 C C . ALA A 1 91 ? 7.452 10.324 -8.385 1.00 76.62 91 ALA A C 1
ATOM 699 O O . ALA A 1 91 ? 7.907 11.385 -7.965 1.00 76.62 91 ALA A O 1
ATOM 700 N N . SER A 1 92 ? 6.237 10.229 -8.934 1.00 66.69 92 SER A N 1
ATOM 701 C CA . SER A 1 92 ? 5.236 11.289 -9.106 1.00 66.69 92 SER A CA 1
ATOM 702 C C . SER A 1 92 ? 3.823 10.676 -9.064 1.00 66.69 92 SER A C 1
ATOM 704 O O . SER A 1 92 ? 3.682 9.450 -9.007 1.00 66.69 92 SER A O 1
ATOM 706 N N . ASP A 1 93 ? 2.775 11.508 -9.057 1.00 61.84 93 ASP A N 1
ATOM 707 C CA . ASP A 1 93 ? 1.379 11.063 -8.866 1.00 61.84 93 ASP A CA 1
ATOM 708 C C . ASP A 1 93 ? 0.862 10.128 -9.973 1.00 61.84 93 ASP A C 1
ATOM 710 O O . ASP A 1 93 ? -0.048 9.337 -9.733 1.00 61.84 93 ASP A O 1
ATOM 714 N N . ALA A 1 94 ? 1.476 10.156 -11.158 1.00 66.12 94 ALA A N 1
ATOM 715 C CA . ALA A 1 94 ? 1.168 9.248 -12.255 1.00 66.12 94 ALA A CA 1
ATOM 716 C C . ALA A 1 94 ? 2.293 8.220 -12.444 1.00 66.12 94 ALA A C 1
ATOM 718 O O . ALA A 1 94 ? 3.473 8.567 -12.474 1.00 66.12 94 ALA A O 1
ATOM 719 N N . THR A 1 95 ? 1.923 6.954 -12.623 1.00 68.56 95 THR A N 1
ATOM 720 C CA . THR A 1 95 ? 2.836 5.868 -13.004 1.00 68.56 95 THR A CA 1
ATOM 721 C C . THR A 1 95 ? 2.200 5.029 -14.112 1.00 68.56 95 THR A C 1
ATOM 723 O O . THR A 1 95 ? 1.003 5.143 -14.370 1.00 68.56 95 THR A O 1
ATOM 726 N N . THR A 1 96 ? 2.999 4.204 -14.787 1.00 68.81 96 THR A N 1
ATOM 727 C CA . THR A 1 96 ? 2.548 3.361 -15.910 1.00 68.81 96 THR A CA 1
ATOM 728 C C . THR A 1 96 ? 2.434 1.883 -15.582 1.00 68.81 96 THR A C 1
ATOM 730 O O . THR A 1 96 ? 2.052 1.113 -16.464 1.00 68.81 96 THR A O 1
ATOM 733 N N . THR A 1 97 ? 2.732 1.467 -14.345 1.00 71.00 97 THR A N 1
ATOM 734 C CA . THR A 1 97 ? 2.519 0.067 -13.977 1.00 71.00 97 THR A CA 1
ATOM 735 C C . THR A 1 97 ? 1.039 -0.271 -14.108 1.00 71.00 97 THR A C 1
ATOM 737 O O . THR A 1 97 ? 0.177 0.494 -13.662 1.00 71.00 97 THR A O 1
ATOM 740 N N . ALA A 1 98 ? 0.757 -1.414 -14.742 1.00 76.44 98 ALA A N 1
ATOM 741 C CA . ALA A 1 98 ? -0.593 -1.929 -14.871 1.00 76.44 98 ALA A CA 1
ATOM 742 C C . ALA A 1 98 ? -1.257 -1.963 -13.483 1.00 76.44 98 ALA A C 1
ATOM 744 O O . ALA A 1 98 ? -0.642 -2.458 -12.537 1.00 76.44 98 ALA A O 1
ATOM 745 N N . PRO A 1 99 ? -2.481 -1.434 -13.334 1.00 76.56 99 PRO A N 1
ATOM 746 C CA . PRO A 1 99 ? -3.140 -1.449 -12.044 1.00 76.56 99 PRO A CA 1
ATOM 747 C C . PRO A 1 99 ? -3.405 -2.896 -11.616 1.00 76.56 99 PRO A C 1
ATOM 749 O O . PRO A 1 99 ? -4.042 -3.656 -12.348 1.00 76.56 99 PRO A O 1
ATOM 752 N N . LEU A 1 100 ? -2.912 -3.276 -10.438 1.00 78.81 100 LEU A N 1
ATOM 753 C CA . LEU A 1 100 ? -3.071 -4.620 -9.883 1.00 78.81 100 LEU A CA 1
ATOM 754 C C . LEU A 1 100 ? -3.827 -4.546 -8.559 1.00 78.81 100 LEU A C 1
ATOM 756 O O . LEU A 1 100 ? -3.653 -3.619 -7.771 1.00 78.81 100 LEU A O 1
ATOM 760 N N . ALA A 1 101 ? -4.695 -5.523 -8.309 1.00 79.44 101 ALA A N 1
ATOM 761 C CA . ALA A 1 101 ? -5.338 -5.651 -7.009 1.00 79.44 101 ALA A CA 1
ATOM 762 C C . ALA A 1 101 ? -4.302 -6.092 -5.967 1.00 79.44 101 ALA A C 1
ATOM 764 O O . ALA A 1 101 ? -3.460 -6.948 -6.234 1.00 79.44 101 ALA A O 1
ATOM 765 N N . THR A 1 102 ? -4.390 -5.547 -4.755 1.00 75.44 102 THR A N 1
ATOM 766 C CA . THR A 1 102 ? -3.556 -6.018 -3.640 1.00 75.44 102 THR A CA 1
ATOM 767 C C . THR A 1 102 ? -4.151 -7.301 -3.056 1.00 75.44 102 THR A C 1
ATOM 769 O O . THR A 1 102 ? -5.178 -7.237 -2.381 1.00 75.44 102 THR A O 1
ATOM 772 N N . ILE A 1 103 ? -3.507 -8.450 -3.299 1.00 77.75 103 ILE A N 1
ATOM 773 C CA . ILE A 1 103 ? -4.001 -9.801 -2.931 1.00 77.75 103 ILE A CA 1
ATOM 774 C C . ILE A 1 103 ? -3.208 -10.413 -1.755 1.00 77.75 103 ILE A C 1
ATOM 776 O O . ILE A 1 103 ? -3.276 -11.604 -1.457 1.00 77.75 103 ILE A O 1
ATOM 780 N N . GLU A 1 104 ? -2.442 -9.603 -1.026 1.00 64.81 104 GLU A N 1
ATOM 781 C CA . GLU A 1 104 ? -1.631 -10.117 0.077 1.00 64.81 104 GLU A CA 1
ATOM 782 C C . GLU A 1 104 ? -2.465 -10.774 1.182 1.00 64.81 104 GLU A C 1
ATOM 784 O O . GLU A 1 104 ? -3.406 -10.181 1.706 1.00 64.81 104 GLU A O 1
ATOM 789 N N . THR A 1 105 ? -2.065 -11.977 1.603 1.00 63.91 105 THR A N 1
ATOM 790 C CA . THR A 1 105 ? -2.679 -12.725 2.717 1.00 63.91 105 THR A CA 1
ATOM 791 C C . THR A 1 105 ? -4.165 -13.065 2.539 1.00 63.91 105 THR A C 1
ATOM 793 O O . THR A 1 105 ? -4.927 -13.086 3.505 1.00 63.91 105 THR A O 1
ATOM 796 N N . MET A 1 106 ? -4.584 -13.409 1.319 1.00 64.50 106 MET A N 1
ATOM 797 C CA . MET A 1 106 ? -5.892 -14.022 1.071 1.00 64.50 106 MET A CA 1
ATOM 798 C C . MET A 1 106 ? -5.897 -15.498 1.524 1.00 64.50 106 MET A C 1
ATOM 800 O O . MET A 1 106 ? -5.829 -16.410 0.706 1.00 64.50 106 MET A O 1
ATOM 804 N N . SER A 1 107 ? -5.969 -15.744 2.837 1.00 75.62 107 SER A N 1
ATOM 805 C CA . SER A 1 107 ? -6.239 -17.079 3.400 1.00 75.62 107 SER A CA 1
ATOM 806 C C . SER A 1 107 ? -7.539 -17.059 4.208 1.00 75.62 107 SER A C 1
ATOM 808 O O . SER A 1 107 ? -7.508 -16.826 5.419 1.00 75.62 107 SER A O 1
ATOM 810 N N . PRO A 1 108 ? -8.698 -17.263 3.552 1.00 72.12 108 PRO A N 1
ATOM 811 C CA . PRO A 1 108 ? -9.988 -17.335 4.236 1.00 72.12 108 PRO A CA 1
ATOM 812 C C . PRO A 1 108 ? -10.007 -18.443 5.296 1.00 72.12 108 PRO A C 1
ATOM 814 O O . PRO A 1 108 ? -10.412 -18.205 6.426 1.00 72.12 108 PRO A O 1
ATOM 817 N N . ALA A 1 109 ? -9.428 -19.608 4.979 1.00 80.56 109 ALA A N 1
ATOM 818 C CA . ALA A 1 109 ? -9.395 -20.761 5.880 1.00 80.56 109 ALA A CA 1
ATOM 819 C C . ALA A 1 109 ? -8.688 -20.468 7.217 1.00 80.56 109 ALA A C 1
ATOM 821 O O . ALA A 1 109 ? -9.152 -20.898 8.273 1.00 80.56 109 ALA A O 1
ATOM 822 N N . ASP A 1 110 ? -7.587 -19.708 7.195 1.00 80.75 110 ASP A N 1
ATOM 823 C CA . ASP A 1 110 ? -6.877 -19.341 8.426 1.00 80.75 110 ASP A CA 1
ATOM 824 C C . ASP A 1 110 ? -7.657 -18.315 9.260 1.00 80.75 110 ASP A C 1
ATOM 826 O O . ASP A 1 110 ? -7.536 -18.288 10.488 1.00 80.75 110 ASP A O 1
ATOM 830 N N . GLN A 1 111 ? -8.444 -17.452 8.609 1.00 79.00 111 GLN A N 1
ATOM 831 C CA . GLN A 1 111 ? -9.296 -16.480 9.292 1.00 79.00 111 GLN A CA 1
ATOM 832 C C . GLN A 1 111 ? -10.489 -17.173 9.951 1.00 79.00 111 GLN A C 1
ATOM 834 O O . GLN A 1 111 ? -10.730 -16.941 11.137 1.00 79.00 111 GLN A O 1
ATOM 839 N N . ASP A 1 112 ? -11.155 -18.072 9.230 1.00 81.81 112 ASP A N 1
ATOM 840 C CA . ASP A 1 112 ? -12.298 -18.841 9.723 1.00 81.81 112 ASP A CA 1
ATOM 841 C C . ASP A 1 112 ? -11.893 -19.715 10.917 1.00 81.81 112 ASP A C 1
ATOM 843 O O . ASP A 1 112 ? -12.518 -19.667 11.975 1.00 81.81 112 ASP A O 1
ATOM 847 N N . ALA A 1 113 ? -10.741 -20.392 10.835 1.00 85.00 113 ALA A N 1
ATOM 848 C CA . ALA A 1 113 ? -10.225 -21.210 11.933 1.00 85.00 113 ALA A CA 1
ATOM 849 C C . ALA A 1 113 ? -9.917 -20.413 13.219 1.00 85.00 113 ALA A C 1
ATOM 851 O O . ALA A 1 113 ? -9.898 -20.981 14.317 1.00 85.00 113 ALA A O 1
ATOM 852 N N . LEU A 1 114 ? -9.619 -19.113 13.110 1.00 84.19 114 LEU A N 1
ATOM 853 C CA . LEU A 1 114 ? -9.448 -18.228 14.268 1.00 84.19 114 LEU A CA 1
ATOM 854 C C . LEU A 1 114 ? -10.801 -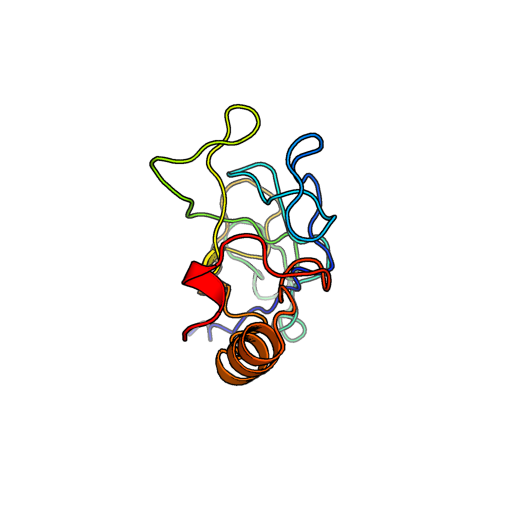17.759 14.811 1.00 84.19 114 LEU A C 1
ATOM 856 O O . LEU A 1 114 ? -10.991 -17.754 16.031 1.00 84.19 114 LEU A O 1
ATOM 860 N N . LEU A 1 115 ? -11.735 -17.422 13.922 1.00 84.62 115 LEU A N 1
ATOM 861 C CA . LEU A 1 115 ? -13.090 -17.003 14.275 1.00 84.62 115 LEU A CA 1
ATOM 862 C C . LEU A 1 115 ? -13.866 -18.113 14.998 1.00 84.62 115 LEU A C 1
ATOM 864 O O . LEU A 1 115 ? -14.467 -17.837 16.039 1.00 84.62 115 LEU A O 1
ATOM 868 N N . ASP A 1 116 ? -13.739 -19.365 14.552 1.00 84.81 116 ASP A N 1
ATOM 869 C CA . ASP A 1 116 ? -14.311 -20.554 15.203 1.00 84.81 116 ASP A CA 1
ATOM 870 C C . ASP A 1 116 ? -13.808 -20.736 16.639 1.00 84.81 116 ASP A C 1
ATOM 872 O O . ASP A 1 116 ? -14.542 -21.140 17.543 1.00 84.81 116 ASP A O 1
ATOM 876 N N . LYS A 1 117 ? -12.542 -20.381 16.884 1.00 86.19 117 LYS A N 1
ATOM 877 C CA . LYS A 1 117 ? -11.930 -20.401 18.222 1.00 86.19 117 LYS A CA 1
ATOM 878 C C . LYS A 1 117 ? -12.324 -19.187 19.069 1.00 86.19 117 LYS A C 1
ATOM 880 O O . LYS A 1 117 ? -11.845 -19.044 20.192 1.00 86.19 117 LYS A O 1
ATOM 885 N N . GLY A 1 118 ? -13.173 -18.299 18.550 1.00 86.31 118 GLY A N 1
ATOM 886 C CA . GLY A 1 118 ? -13.565 -17.052 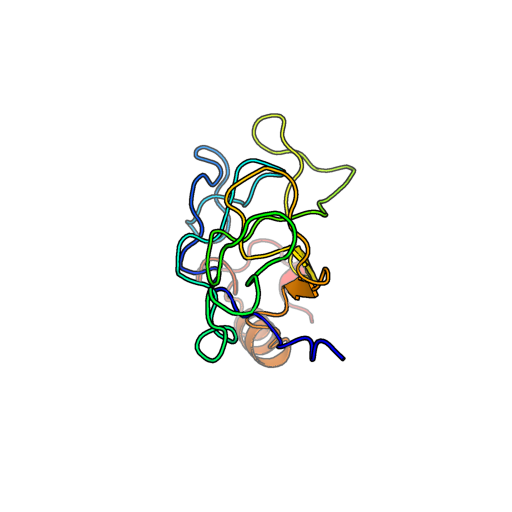19.200 1.00 86.31 118 GLY A CA 1
ATOM 887 C C . GLY A 1 118 ? -12.445 -16.013 19.254 1.00 86.31 118 GLY A C 1
ATOM 888 O O . GLY A 1 118 ? -12.522 -15.082 20.061 1.00 86.31 118 GLY A O 1
ATOM 889 N N . ILE A 1 119 ? -11.421 -16.154 18.407 1.00 87.19 119 ILE A N 1
ATOM 890 C CA . ILE A 1 119 ? -10.266 -15.260 18.335 1.00 87.19 119 ILE A CA 1
ATOM 891 C C . ILE A 1 119 ? -10.415 -14.355 17.114 1.00 87.19 119 ILE A C 1
ATOM 893 O O . ILE A 1 119 ? -10.512 -14.806 15.979 1.00 87.19 119 ILE A O 1
ATOM 897 N N . CYS A 1 120 ? -10.373 -13.047 17.336 1.00 83.44 120 CYS A N 1
ATOM 898 C CA . CYS A 1 120 ? -10.401 -12.056 16.273 1.00 83.44 120 CYS A CA 1
ATOM 899 C C . CYS A 1 120 ? -9.122 -12.147 15.407 1.00 83.44 120 CYS A C 1
ATOM 901 O O . CYS A 1 120 ? -8.020 -11.929 15.928 1.00 83.44 120 CYS A O 1
ATOM 903 N N . PRO A 1 121 ? -9.222 -12.386 14.081 1.00 80.81 121 PRO A N 1
ATOM 904 C CA . PRO A 1 121 ? -8.059 -12.491 13.194 1.00 80.81 121 PRO A CA 1
ATOM 905 C C . PRO A 1 121 ? -7.216 -11.212 13.147 1.00 80.81 121 PRO A C 1
ATOM 907 O O . PRO A 1 121 ? -5.997 -11.281 12.984 1.00 80.81 121 PRO A O 1
ATOM 910 N N . CYS A 1 122 ? -7.878 -10.068 13.339 1.00 78.75 122 CYS A N 1
ATOM 911 C CA . CYS A 1 122 ? -7.331 -8.719 13.249 1.00 78.75 122 CYS A CA 1
ATOM 912 C C . CYS A 1 122 ? -6.466 -8.340 14.463 1.00 78.75 122 CYS A C 1
ATOM 914 O O . CYS A 1 122 ? -5.355 -7.847 14.286 1.00 78.75 122 CYS A O 1
ATOM 916 N N . CYS A 1 123 ? -6.935 -8.579 15.693 1.00 81.19 123 CYS A N 1
ATOM 917 C CA . CYS A 1 123 ? -6.245 -8.133 16.914 1.00 81.19 123 CYS A CA 1
ATOM 918 C C . CYS A 1 123 ? -5.712 -9.273 17.796 1.00 81.19 123 CYS A C 1
ATOM 920 O O . CYS A 1 123 ? -5.054 -8.997 18.796 1.00 81.19 123 CYS A O 1
ATOM 922 N N . LYS A 1 124 ? -6.008 -10.536 17.453 1.00 83.94 124 LYS A N 1
ATOM 923 C CA . LYS A 1 124 ? -5.717 -11.742 18.255 1.00 83.94 124 LYS A CA 1
ATOM 924 C C . LYS A 1 124 ? -6.361 -11.762 19.654 1.00 83.94 124 LYS A C 1
ATOM 926 O O . LYS A 1 124 ? -6.027 -12.619 20.464 1.00 83.94 124 LYS A O 1
ATOM 931 N N . GLY A 1 125 ? -7.288 -10.846 19.930 1.00 83.50 125 GLY A N 1
ATOM 932 C CA . GLY A 1 125 ? -8.130 -10.832 21.127 1.00 83.50 125 GLY A CA 1
ATOM 933 C C . GLY A 1 125 ? -9.450 -11.591 20.934 1.00 83.50 125 GLY A C 1
ATOM 934 O O . GLY A 1 125 ? -9.644 -12.225 19.895 1.00 83.50 125 GLY A O 1
ATOM 935 N N . PRO A 1 126 ? -10.376 -11.523 21.907 1.00 87.50 126 PRO A N 1
ATOM 936 C CA . PRO A 1 126 ? -11.721 -12.082 21.766 1.00 87.50 126 PRO A CA 1
ATOM 937 C C . PRO A 1 126 ? -12.470 -11.438 20.594 1.00 87.50 126 PRO A C 1
ATOM 939 O O . PRO A 1 126 ? -12.287 -10.251 20.339 1.00 87.50 126 PRO A O 1
ATOM 942 N N . VAL A 1 127 ? -13.324 -12.191 19.899 1.00 86.19 127 VAL A N 1
ATOM 943 C CA . VAL A 1 127 ? -14.216 -11.654 18.848 1.00 86.19 127 VAL A CA 1
ATOM 944 C C . VAL A 1 127 ? -15.102 -10.507 19.351 1.00 86.19 127 VAL A C 1
ATOM 946 O O . VAL A 1 127 ? -15.546 -10.500 20.498 1.00 86.19 127 VAL A O 1
ATOM 949 N N . HIS A 1 128 ? -15.346 -9.527 18.475 1.00 80.62 128 HIS A N 1
ATOM 950 C CA . HIS A 1 128 ? -15.896 -8.218 18.842 1.00 80.62 128 HIS A CA 1
ATOM 951 C C . HIS A 1 128 ? -17.417 -8.153 18.642 1.00 80.62 128 HIS A C 1
ATOM 953 O O . HIS A 1 128 ? -18.086 -7.314 19.237 1.00 80.62 128 HIS A O 1
ATOM 959 N N . ASN A 1 129 ? -17.963 -9.038 17.807 1.00 76.69 129 ASN A N 1
ATOM 960 C CA . ASN A 1 129 ? -19.391 -9.204 17.572 1.00 76.69 129 ASN A CA 1
ATOM 961 C C . ASN A 1 129 ? -19.724 -10.713 17.611 1.00 76.69 129 ASN A C 1
ATOM 963 O O . ASN A 1 129 ? -19.022 -11.497 16.968 1.00 76.69 129 ASN A O 1
ATOM 967 N N . PRO A 1 130 ? -20.762 -11.152 18.349 1.00 67.50 130 PRO A N 1
ATOM 968 C CA . PRO A 1 130 ? -21.212 -12.546 18.344 1.00 67.50 130 PRO A CA 1
ATOM 969 C C . PRO A 1 130 ? -21.541 -13.104 16.950 1.00 67.50 130 PRO A C 1
ATOM 971 O O . PRO A 1 130 ? -21.388 -14.306 16.755 1.00 67.50 130 PRO A O 1
ATOM 974 N N . GLU A 1 131 ? -21.914 -12.270 15.974 1.00 67.06 131 GLU A N 1
ATOM 975 C CA . GLU A 1 131 ? -22.134 -12.704 14.583 1.00 67.06 131 GLU A CA 1
ATOM 976 C C . GLU A 1 131 ? -20.845 -13.163 13.883 1.00 67.06 131 GLU A C 1
ATOM 978 O O . GLU A 1 131 ? -20.901 -13.963 12.960 1.00 67.06 131 GLU A O 1
ATOM 983 N N . GLN A 1 132 ? -19.670 -12.744 14.367 1.00 62.47 132 GLN A N 1
ATOM 984 C CA . GLN A 1 132 ? -18.375 -13.196 13.845 1.00 62.47 132 GLN A CA 1
ATOM 985 C C . GLN A 1 132 ? -18.019 -14.630 14.273 1.00 62.47 132 GLN A C 1
ATOM 987 O O . GLN A 1 132 ? -17.018 -15.159 13.810 1.00 62.47 132 GLN A O 1
ATOM 992 N N . LYS A 1 133 ? -18.791 -15.256 15.176 1.00 56.88 133 LYS A N 1
ATOM 993 C CA . LYS A 1 133 ? -18.570 -16.644 15.632 1.00 56.88 133 LYS A CA 1
ATOM 994 C C . LYS A 1 133 ? -19.134 -17.703 14.681 1.00 56.88 133 LYS A C 1
ATOM 996 O O . LYS A 1 133 ? -19.050 -18.886 14.991 1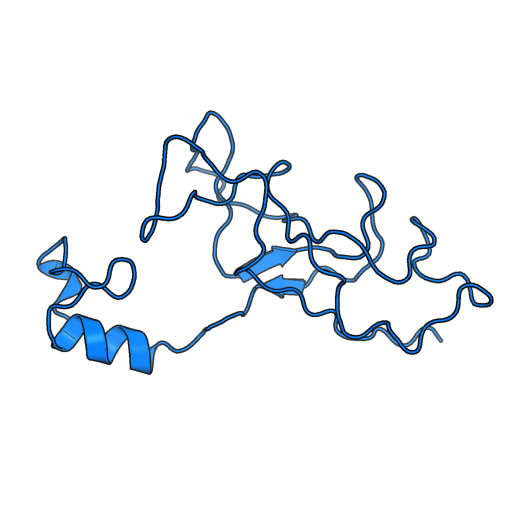.00 56.88 133 LYS A O 1
ATOM 1001 N N . LYS A 1 134 ? -19.777 -17.288 13.591 1.00 52.56 134 LYS A N 1
ATOM 1002 C CA . LYS A 1 134 ? -20.324 -18.179 12.569 1.00 52.56 134 LYS A CA 1
ATOM 1003 C C . LYS A 1 134 ? -19.877 -17.676 11.202 1.00 52.56 134 LYS A C 1
ATOM 1005 O O . LYS A 1 134 ? -20.535 -16.807 10.634 1.00 52.56 134 LYS A O 1
ATOM 1010 N N . GLY A 1 135 ? -18.736 -18.186 10.744 1.00 47.94 135 GLY A N 1
ATOM 1011 C CA . GLY A 1 135 ? -18.529 -18.402 9.312 1.00 47.94 135 GLY A CA 1
ATOM 1012 C C . GLY A 1 135 ? -19.449 -19.522 8.849 1.00 47.94 135 GLY A C 1
ATOM 1013 O O . GLY A 1 135 ? -19.582 -20.507 9.612 1.00 47.94 135 GLY A O 1
#

Solvent-accessible surface area (backbone atoms only — not comparable to full-atom values): 7854 Å² total; per-residue (Å²): 129,90,78,87,63,72,75,43,78,56,75,94,42,58,39,64,41,40,89,85,53,63,58,54,88,36,47,38,47,29,50,86,58,20,30,27,64,58,68,38,43,60,37,83,85,59,48,73,91,76,47,41,36,86,71,48,60,25,61,47,23,34,32,36,50,80,37,52,44,92,88,49,63,54,96,92,25,33,31,46,53,86,53,29,30,28,34,40,29,33,80,51,100,61,54,69,50,74,75,40,59,46,68,82,85,81,49,66,68,66,40,46,63,28,20,69,71,43,26,26,75,63,67,72,43,70,53,91,46,83,74,59,57,60,125

Foldseek 3Di:
DDDAWDWDADPVQKPQADPPDDWLNHGFDFAPGIWRADWIPGLPPPDLVVQQFVPLSFSTGIKHFPDFDPPDDDPNTGTHDQQGWIDTRDPDPDTDRDTGGRNPPPDPPVQLVCLCVQAHPTHRHGDDDPVSNHD